Protein AF-A0AAV4T5J1-F1 (afdb_monomer_lite)

InterPro domains:
  IPR001660 Sterile alpha motif domain [PF07647] (66-126)
  IPR001660 Sterile alpha motif domain [PS50105] (65-129)
  IPR001660 Sterile alpha motif domain [SM00454] (62-129)
  IPR013761 Sterile alpha motif/pointed domain superfamily [G3DSA:1.10.150.50] (63-128)
  IPR013761 Sterile alpha motif/pointed domain superfamily [SSF47769] (62-131)
  IPR051725 SAM and SH3 domain-containing protein [PTHR12301] (4-125)
  IPR058666 SASH1/NUB1, homeodomain-like domain [PF26285] (4-50)

pLDDT: mean 89.5, std 13.69, range [30.83, 98.0]

Secondary structure (DSSP, 8-state):
--TTS------HHHHHHHHHHHT--HHHHHHHHHHHHHHHHHTTT------TTHHHHTTS-------S-HHHHHHHTT-GGGHHHHHHTT--SHHHHTT--HHHHHHTT---HHHHHHHHHHHHHHHHHHHHHHT--

Organism: NCBI:txid1538125

Radius of gyration: 16.54 Å; chains: 1; bounding box: 42×30×43 Å

Sequence (137 aa):
MNLKTGFCGIPPALVQRYADELQQDIFDVAEAMDRERIRALQRRGRQAVPNDFLADSCCEPVVEANYSSLSDWLISLGLPIYEKMFHRNGCTELYHIAGLKDKDLIHYGIENAKHIRLLTTAIEALHIHIEHCQYIA

Structure (mmCIF, N/CA/C/O backbone):
data_AF-A0AAV4T5J1-F1
#
_entry.id   AF-A0AAV4T5J1-F1
#
loop_
_atom_site.group_PDB
_atom_site.id
_atom_site.type_symbol
_atom_site.label_atom_id
_atom_site.label_alt_id
_atom_site.label_comp_id
_atom_site.label_asym_id
_atom_site.label_entity_id
_atom_site.label_seq_id
_atom_site.pdbx_PDB_ins_code
_atom_site.Cartn_x
_atom_site.Cartn_y
_atom_site.Cartn_z
_atom_site.occupancy
_atom_site.B_iso_or_equiv
_atom_site.auth_seq_id
_atom_site.auth_comp_id
_atom_site.auth_asym_id
_atom_site.auth_atom_id
_atom_site.pdbx_PDB_model_num
ATOM 1 N N . MET A 1 1 ? 12.432 14.780 12.142 1.00 37.41 1 MET A N 1
ATOM 2 C CA . MET A 1 1 ? 11.999 13.426 12.557 1.00 37.41 1 MET A CA 1
ATOM 3 C C . MET A 1 1 ? 12.554 13.127 13.946 1.00 37.41 1 MET A C 1
ATOM 5 O O . MET A 1 1 ? 13.763 13.017 14.088 1.00 37.41 1 MET A O 1
ATOM 9 N N . ASN A 1 2 ? 11.710 13.073 14.982 1.00 30.83 2 ASN A N 1
ATOM 10 C CA . ASN A 1 2 ? 12.122 12.746 16.353 1.00 30.83 2 ASN A CA 1
ATOM 11 C C . ASN A 1 2 ? 11.409 11.454 16.786 1.00 30.83 2 ASN A C 1
ATOM 13 O O . ASN A 1 2 ? 10.185 11.411 16.841 1.00 30.83 2 ASN A O 1
ATOM 17 N N . LEU A 1 3 ? 12.185 10.404 17.063 1.00 40.75 3 LEU A N 1
ATOM 18 C CA . LEU A 1 3 ? 11.736 9.041 17.388 1.00 40.75 3 LEU A CA 1
ATOM 19 C C . LEU A 1 3 ? 11.145 8.887 18.809 1.00 40.75 3 LEU A C 1
ATOM 21 O O . LEU A 1 3 ? 10.852 7.768 19.229 1.00 40.75 3 LEU A O 1
ATOM 25 N N . LYS A 1 4 ? 10.990 9.979 19.573 1.00 43.00 4 LYS A N 1
ATOM 26 C CA . LYS A 1 4 ? 10.590 9.937 20.993 1.00 43.00 4 LYS A CA 1
ATOM 27 C C . LYS A 1 4 ? 9.105 10.194 21.266 1.00 43.00 4 LYS A C 1
ATOM 29 O O . LYS A 1 4 ? 8.674 10.002 22.397 1.00 43.00 4 LYS A O 1
ATOM 34 N N . THR A 1 5 ? 8.312 10.564 20.266 1.00 48.97 5 THR A N 1
ATOM 35 C CA . THR A 1 5 ? 6.864 10.781 20.412 1.00 48.97 5 THR A CA 1
ATOM 36 C C . THR A 1 5 ? 6.110 9.854 19.464 1.00 48.97 5 THR A C 1
ATOM 38 O O . THR A 1 5 ? 6.460 9.736 18.292 1.00 48.97 5 THR A O 1
ATOM 41 N N . GLY A 1 6 ? 5.108 9.140 19.985 1.00 52.00 6 GLY A N 1
ATOM 42 C CA . GLY A 1 6 ? 4.311 8.132 19.274 1.00 52.00 6 GLY A CA 1
ATOM 43 C C . GLY A 1 6 ? 3.362 8.715 18.224 1.00 52.00 6 GLY A C 1
ATOM 44 O O . GLY A 1 6 ? 2.157 8.469 18.301 1.00 52.00 6 GLY A O 1
ATOM 45 N N . PHE A 1 7 ? 3.906 9.481 17.273 1.00 59.78 7 PHE A N 1
ATOM 46 C CA . PHE A 1 7 ? 3.188 9.999 16.114 1.00 59.78 7 PHE A CA 1
ATOM 47 C C . PHE A 1 7 ? 2.523 8.856 15.342 1.00 59.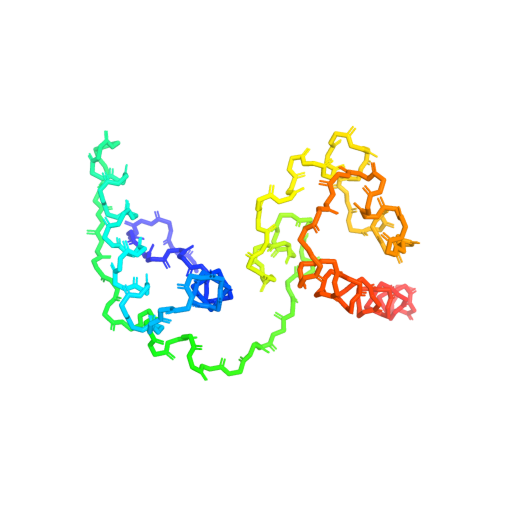78 7 PHE A C 1
ATOM 49 O O . PHE A 1 7 ? 3.040 7.735 15.263 1.00 59.78 7 PHE A O 1
ATOM 56 N N . CYS A 1 8 ? 1.343 9.139 14.800 1.00 66.25 8 CYS A N 1
ATOM 57 C CA . CYS A 1 8 ? 0.625 8.200 13.960 1.00 66.25 8 CYS A CA 1
ATOM 58 C C . CYS A 1 8 ? 1.392 8.011 12.647 1.00 66.25 8 CYS A C 1
ATOM 60 O O . CYS A 1 8 ? 1.572 8.948 11.881 1.00 66.25 8 CYS A O 1
ATOM 62 N N . GLY A 1 9 ? 1.893 6.794 12.432 1.00 80.75 9 GLY A N 1
ATOM 63 C CA . GLY A 1 9 ? 2.600 6.394 11.215 1.00 80.75 9 GLY A 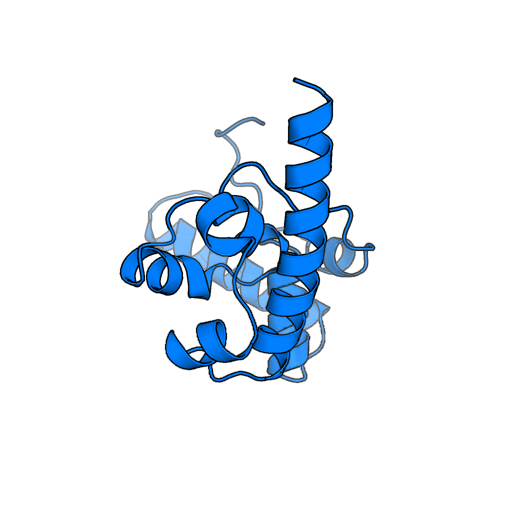CA 1
ATOM 64 C C . GLY A 1 9 ? 1.701 5.662 10.222 1.00 80.75 9 GLY A C 1
ATOM 65 O O . GLY A 1 9 ? 2.196 4.800 9.504 1.00 80.75 9 GLY A O 1
ATOM 66 N N . ILE A 1 10 ? 0.386 5.909 10.249 1.00 91.44 10 ILE A N 1
ATOM 67 C CA . ILE A 1 10 ? -0.546 5.307 9.290 1.00 91.44 10 ILE A CA 1
ATOM 68 C C . ILE A 1 10 ? -0.467 6.116 7.989 1.00 91.44 10 ILE A C 1
ATOM 70 O O . ILE A 1 10 ? -0.742 7.314 8.023 1.00 91.44 10 ILE A O 1
ATOM 74 N N . PRO A 1 11 ? -0.108 5.497 6.852 1.00 91.06 11 PRO A N 1
ATOM 75 C CA . PRO A 1 11 ? -0.079 6.192 5.570 1.00 91.06 11 PRO A CA 1
ATOM 76 C C . PRO A 1 11 ? -1.503 6.542 5.111 1.00 91.06 11 PRO A C 1
ATOM 78 O O . PRO A 1 11 ? -2.347 5.641 5.098 1.00 91.06 11 PRO A O 1
ATOM 81 N N . PRO A 1 12 ? -1.779 7.779 4.658 1.00 92.38 12 PRO A N 1
ATOM 82 C CA . PRO A 1 12 ? -3.094 8.150 4.127 1.00 92.38 12 PRO A CA 1
ATOM 83 C C . PRO A 1 12 ? -3.570 7.245 2.981 1.00 92.38 12 PRO A C 1
ATOM 85 O O . PRO A 1 12 ? -4.710 6.789 2.982 1.00 92.38 12 PRO A O 1
ATOM 88 N N . ALA A 1 13 ? -2.667 6.866 2.069 1.00 93.12 13 ALA A N 1
ATOM 89 C CA . ALA A 1 13 ? -2.971 5.941 0.974 1.00 93.12 13 ALA A CA 1
ATOM 90 C C . ALA A 1 13 ? -3.455 4.562 1.464 1.00 93.12 13 ALA A C 1
ATOM 92 O O . ALA A 1 13 ? -4.270 3.910 0.813 1.00 93.12 13 ALA A O 1
ATOM 93 N N . LEU A 1 14 ? -2.993 4.111 2.638 1.00 94.88 14 LEU A N 1
ATOM 94 C CA . LEU A 1 14 ? -3.457 2.856 3.227 1.00 94.88 14 LEU A CA 1
ATOM 95 C C . LEU A 1 14 ? -4.900 2.977 3.738 1.00 94.88 14 LEU A C 1
ATOM 97 O O . LEU A 1 14 ? -5.672 2.033 3.574 1.00 94.88 14 LEU A O 1
ATOM 101 N N . VAL A 1 15 ? -5.256 4.122 4.328 1.00 95.75 15 VAL A N 1
ATOM 102 C CA . VAL A 1 15 ? -6.625 4.426 4.774 1.00 95.75 15 VAL A CA 1
ATOM 103 C C . VAL A 1 15 ? -7.561 4.515 3.572 1.00 95.75 15 VAL A C 1
ATOM 105 O O . VAL A 1 15 ? -8.566 3.811 3.538 1.00 95.75 15 VAL A O 1
ATOM 108 N N . GLN A 1 16 ? -7.192 5.303 2.557 1.00 94.56 16 GLN A N 1
ATOM 109 C CA . GLN A 1 16 ? -7.950 5.452 1.308 1.00 94.56 16 GLN A CA 1
ATOM 110 C C . GLN A 1 16 ? -8.223 4.095 0.649 1.00 94.56 16 GLN A C 1
ATOM 112 O O . GLN A 1 16 ? -9.351 3.809 0.252 1.00 94.56 16 GLN A O 1
ATOM 117 N N . ARG A 1 17 ? -7.205 3.225 0.584 1.00 95.44 17 ARG A N 1
ATOM 118 C CA . ARG A 1 17 ? -7.347 1.875 0.031 1.00 95.44 17 ARG A CA 1
ATOM 119 C C . ARG A 1 17 ? -8.353 1.038 0.814 1.00 95.44 17 ARG A C 1
ATOM 121 O O . ARG A 1 17 ? -9.223 0.429 0.206 1.00 95.44 17 ARG A O 1
ATOM 128 N N . TYR A 1 18 ? -8.251 0.999 2.144 1.00 96.94 18 TYR A N 1
ATOM 129 C CA . TYR A 1 18 ? -9.206 0.237 2.953 1.00 96.94 18 TYR A CA 1
ATOM 130 C C . TYR A 1 18 ? -10.625 0.811 2.876 1.00 96.94 18 TYR A C 1
ATOM 132 O O . TYR A 1 18 ? -11.569 0.029 2.834 1.00 96.94 18 TYR A O 1
ATOM 140 N N . ALA A 1 19 ? -10.790 2.133 2.804 1.00 96.88 19 ALA A N 1
ATOM 141 C CA . ALA A 1 19 ? -12.093 2.766 2.598 1.00 96.88 19 ALA A CA 1
ATOM 142 C C . ALA A 1 19 ? -12.727 2.343 1.263 1.00 96.88 19 ALA A C 1
ATOM 144 O O . ALA A 1 19 ? -13.878 1.901 1.243 1.00 96.88 19 ALA A O 1
ATOM 145 N N . ASP A 1 20 ? -11.958 2.368 0.168 1.00 95.00 20 ASP A N 1
ATOM 146 C CA . ASP A 1 20 ? -12.419 1.897 -1.143 1.00 95.00 20 ASP A CA 1
ATOM 147 C C . ASP A 1 20 ? -12.707 0.385 -1.160 1.00 95.00 20 ASP A C 1
ATOM 149 O O . ASP A 1 20 ? -13.733 -0.046 -1.681 1.00 95.00 20 ASP A O 1
ATOM 153 N N . GLU A 1 21 ? -11.850 -0.456 -0.584 1.00 95.69 21 GLU A N 1
ATOM 154 C CA . GLU A 1 21 ? -12.068 -1.910 -0.586 1.00 95.69 21 GLU A CA 1
ATOM 155 C C . GLU A 1 21 ? -13.255 -2.342 0.278 1.00 95.69 21 GLU A C 1
ATOM 157 O O . GLU A 1 21 ? -14.012 -3.229 -0.116 1.00 95.69 21 GLU A O 1
ATOM 162 N N . LEU A 1 22 ? -13.417 -1.724 1.449 1.00 96.81 22 LEU A N 1
ATOM 163 C CA . LEU A 1 22 ? -14.488 -2.048 2.392 1.00 96.81 22 LEU A CA 1
ATOM 164 C C . LEU A 1 22 ? -15.801 -1.331 2.062 1.00 96.81 22 LEU A C 1
ATOM 166 O O . LEU A 1 22 ? -16.821 -1.655 2.669 1.00 96.81 22 LEU A O 1
ATOM 170 N N . GLN A 1 23 ? -15.786 -0.381 1.119 1.00 97.00 23 GLN A N 1
ATOM 171 C CA . GLN A 1 23 ? -16.926 0.488 0.811 1.00 97.00 23 GLN A CA 1
ATOM 172 C C . GLN A 1 23 ? -17.447 1.168 2.089 1.00 97.00 23 GLN A C 1
ATOM 174 O O . GLN A 1 23 ? -18.630 1.095 2.424 1.00 97.00 23 GLN A O 1
ATOM 179 N N . GLN A 1 24 ? -16.525 1.758 2.850 1.00 98.00 24 GLN A N 1
ATOM 180 C CA . GLN A 1 24 ? -16.792 2.458 4.107 1.00 98.00 24 GLN A CA 1
ATOM 181 C C . GLN A 1 24 ? -16.343 3.914 4.000 1.00 98.00 24 GLN A C 1
ATOM 183 O O . GLN A 1 24 ? -15.510 4.253 3.157 1.00 98.00 24 GLN A O 1
ATOM 188 N N . ASP A 1 25 ? -16.887 4.766 4.866 1.00 97.00 25 ASP A N 1
ATOM 189 C CA . ASP A 1 25 ? -16.476 6.161 4.935 1.00 97.00 25 ASP A CA 1
ATOM 190 C C . ASP A 1 25 ? -15.004 6.293 5.369 1.00 97.00 25 ASP A C 1
ATOM 192 O O . ASP A 1 25 ? -14.491 5.521 6.186 1.00 97.00 25 ASP A O 1
ATOM 196 N N . ILE A 1 26 ? -14.306 7.273 4.794 1.00 96.00 26 ILE A N 1
ATOM 197 C CA . ILE A 1 26 ? -12.874 7.465 5.025 1.00 96.00 26 ILE A CA 1
ATOM 198 C C . ILE A 1 26 ? -12.565 7.867 6.473 1.00 96.00 26 ILE A C 1
ATOM 200 O O . ILE A 1 26 ? -11.537 7.444 7.007 1.00 96.00 26 ILE A O 1
ATOM 204 N N . PHE A 1 27 ? -13.454 8.625 7.125 1.00 96.06 27 PHE A N 1
ATOM 205 C CA . PHE A 1 27 ? -13.304 9.033 8.520 1.00 96.06 27 PHE A CA 1
ATOM 206 C C . PHE A 1 27 ? -13.465 7.828 9.447 1.00 96.06 27 PHE A C 1
ATOM 208 O O . PHE A 1 27 ? -12.626 7.623 10.327 1.00 96.06 27 PHE A O 1
ATOM 215 N N . ASP A 1 28 ? -14.462 6.978 9.189 1.00 96.94 28 ASP A N 1
ATOM 216 C CA . ASP A 1 28 ? -14.694 5.754 9.965 1.00 96.94 28 ASP A CA 1
ATOM 217 C C . ASP A 1 28 ? -13.499 4.790 9.870 1.00 96.94 28 ASP A C 1
ATOM 219 O O . ASP A 1 28 ? -13.047 4.223 10.874 1.00 96.94 28 ASP A O 1
ATOM 223 N N . VAL A 1 29 ? -12.939 4.620 8.667 1.00 97.75 29 VAL A N 1
ATOM 224 C CA . VAL A 1 29 ? -11.754 3.773 8.458 1.00 97.75 29 VAL A CA 1
ATOM 225 C C . VAL A 1 29 ? -10.513 4.382 9.107 1.00 97.75 29 VAL A C 1
ATOM 227 O O . VAL A 1 29 ? -9.760 3.650 9.758 1.00 97.75 29 VAL A O 1
ATOM 230 N N . ALA A 1 30 ? -10.301 5.696 8.992 1.00 96.12 30 ALA A N 1
ATOM 231 C CA . ALA A 1 30 ? -9.193 6.390 9.647 1.00 96.12 30 ALA A CA 1
ATOM 232 C C . ALA A 1 30 ? -9.240 6.200 11.172 1.00 96.12 30 ALA A C 1
ATOM 234 O O . ALA A 1 30 ? -8.247 5.780 11.776 1.00 96.12 30 ALA A O 1
ATOM 235 N N . GLU A 1 31 ? -10.404 6.431 11.787 1.00 95.44 31 GLU A N 1
ATOM 236 C CA . GLU A 1 31 ? -10.608 6.260 13.227 1.00 95.44 31 GLU A CA 1
ATOM 237 C C . GLU A 1 31 ? -10.366 4.803 13.652 1.00 95.44 31 GLU A C 1
ATOM 239 O O . GLU A 1 31 ? -9.666 4.524 14.634 1.00 95.44 31 GLU A O 1
ATOM 244 N N . ALA A 1 32 ? -10.898 3.845 12.887 1.00 96.69 32 ALA A N 1
ATOM 245 C CA . ALA A 1 32 ? -10.720 2.427 13.167 1.00 96.69 32 ALA A CA 1
ATOM 246 C C . ALA A 1 32 ? -9.253 1.991 13.091 1.00 96.69 32 ALA A C 1
ATOM 248 O O . ALA A 1 32 ? -8.771 1.278 13.979 1.00 96.69 32 ALA A O 1
ATOM 249 N N . MET A 1 33 ? -8.525 2.439 12.070 1.00 96.06 33 MET A N 1
ATOM 250 C CA . MET A 1 33 ? -7.107 2.131 11.916 1.00 96.06 33 MET A CA 1
ATOM 251 C C . MET A 1 33 ? -6.255 2.770 13.018 1.00 96.06 33 MET A C 1
ATOM 253 O O . MET A 1 33 ? -5.361 2.104 13.553 1.00 96.06 33 MET A O 1
ATOM 257 N N . ASP A 1 34 ? -6.533 4.019 13.405 1.00 95.38 34 ASP A N 1
ATOM 258 C CA . ASP A 1 34 ? -5.796 4.684 14.484 1.00 95.38 34 ASP A CA 1
ATOM 259 C C . ASP A 1 34 ? -6.024 3.996 15.835 1.00 95.38 34 ASP A C 1
ATOM 261 O O . ASP A 1 34 ? -5.078 3.736 16.588 1.00 95.38 34 ASP A O 1
ATOM 265 N N . ARG A 1 35 ? -7.265 3.575 16.095 1.00 94.81 35 ARG A N 1
ATOM 266 C CA . ARG A 1 35 ? -7.622 2.778 17.271 1.00 94.81 35 ARG A CA 1
ATOM 267 C C . ARG A 1 35 ? -6.878 1.442 17.315 1.00 94.81 35 ARG A C 1
ATOM 269 O O . ARG A 1 35 ? -6.353 1.074 18.370 1.00 94.81 35 ARG A O 1
ATOM 276 N N . GLU A 1 36 ? -6.775 0.727 16.196 1.00 95.19 36 GLU A N 1
ATOM 277 C CA . GLU A 1 36 ? -6.001 -0.522 16.130 1.00 95.19 36 GLU A CA 1
ATOM 278 C C . GLU A 1 36 ? -4.494 -0.295 16.319 1.00 95.19 36 GLU A C 1
ATOM 280 O O . GLU A 1 36 ? -3.837 -1.055 17.042 1.00 95.19 36 GLU A O 1
ATOM 285 N N . ARG A 1 37 ? -3.940 0.791 15.766 1.00 93.75 37 ARG A N 1
ATOM 286 C CA . ARG A 1 37 ? -2.546 1.198 16.010 1.00 93.75 37 ARG A CA 1
ATOM 287 C C . ARG A 1 37 ? -2.290 1.444 17.497 1.00 93.75 37 ARG A C 1
ATOM 289 O O . ARG A 1 37 ? -1.310 0.922 18.036 1.00 93.75 37 ARG A O 1
ATOM 296 N N . ILE A 1 38 ? -3.158 2.202 18.169 1.00 92.94 38 ILE A N 1
ATOM 297 C CA . ILE A 1 38 ? -3.053 2.483 19.610 1.00 92.94 38 ILE A CA 1
ATOM 298 C C . ILE A 1 38 ? -3.092 1.179 20.410 1.00 92.94 38 ILE A C 1
ATOM 300 O O . ILE A 1 38 ? -2.194 0.931 21.218 1.00 92.94 38 ILE A O 1
ATOM 304 N N . ARG A 1 39 ? -4.067 0.302 20.138 1.00 94.06 39 ARG A N 1
ATOM 305 C CA . ARG A 1 39 ? -4.183 -1.016 20.790 1.00 94.06 39 ARG A CA 1
ATOM 306 C C . ARG A 1 39 ? -2.928 -1.866 20.587 1.00 94.06 39 ARG A C 1
ATOM 308 O O . ARG A 1 39 ? -2.458 -2.524 21.516 1.00 94.06 39 ARG A O 1
ATOM 315 N N . ALA A 1 40 ? -2.359 -1.876 19.382 1.00 92.38 40 ALA A N 1
ATOM 316 C CA . ALA A 1 40 ? -1.130 -2.609 19.084 1.00 92.38 40 ALA A CA 1
ATOM 317 C C . ALA A 1 40 ? 0.094 -2.049 19.833 1.00 92.38 40 ALA A C 1
ATOM 319 O O . ALA A 1 40 ? 0.924 -2.829 20.305 1.00 92.38 40 ALA A O 1
ATOM 320 N N . LEU A 1 41 ? 0.202 -0.724 19.973 1.00 91.31 41 LEU A N 1
ATOM 321 C CA . LEU A 1 41 ? 1.274 -0.067 20.729 1.00 91.31 41 LEU A CA 1
ATOM 322 C C . LEU A 1 41 ? 1.152 -0.329 22.235 1.00 91.31 41 LEU A C 1
ATOM 324 O O . LEU A 1 41 ? 2.134 -0.733 22.860 1.00 91.31 41 LEU A O 1
ATOM 328 N N . GLN A 1 42 ? -0.053 -0.198 22.791 1.00 91.75 42 GLN A N 1
ATOM 329 C CA . GLN A 1 42 ? -0.334 -0.468 24.203 1.00 91.75 42 GLN A CA 1
ATOM 330 C C . GLN A 1 42 ? -0.006 -1.916 24.584 1.00 91.75 42 GLN A C 1
ATOM 332 O O . GLN A 1 42 ? 0.657 -2.146 25.594 1.00 91.75 42 GLN A O 1
ATOM 337 N N . ARG A 1 43 ? -0.360 -2.895 23.734 1.00 94.00 43 ARG A N 1
ATOM 338 C CA . ARG A 1 43 ? 0.017 -4.312 23.928 1.00 94.00 43 ARG A CA 1
ATOM 339 C C . ARG A 1 43 ? 1.532 -4.545 23.992 1.00 94.00 43 ARG A C 1
ATOM 341 O O . ARG A 1 43 ? 1.963 -5.549 24.544 1.00 94.00 43 ARG A O 1
ATOM 348 N N . ARG A 1 44 ? 2.338 -3.635 23.439 1.00 92.56 44 ARG A N 1
ATOM 349 C CA . ARG A 1 44 ? 3.812 -3.670 23.474 1.00 92.56 44 ARG A CA 1
ATOM 350 C C . ARG A 1 44 ? 4.404 -2.769 24.567 1.00 92.56 44 ARG A C 1
ATOM 352 O O . ARG A 1 44 ? 5.605 -2.524 24.549 1.00 92.56 44 ARG A O 1
ATOM 359 N N . GLY A 1 45 ? 3.580 -2.228 25.469 1.00 91.38 45 GLY A N 1
ATOM 360 C CA . GLY A 1 45 ? 4.015 -1.300 26.520 1.00 91.38 45 GLY A CA 1
ATOM 361 C C . GLY A 1 45 ? 4.462 0.069 25.998 1.00 91.38 45 GLY A C 1
ATOM 362 O O . GLY A 1 45 ? 5.201 0.775 26.680 1.00 91.38 45 GLY A O 1
ATOM 363 N N . ARG A 1 46 ? 4.059 0.450 24.778 1.00 89.62 46 ARG A N 1
ATOM 364 C CA . ARG A 1 46 ? 4.416 1.736 24.164 1.00 89.62 46 ARG A CA 1
ATOM 365 C C . ARG A 1 46 ? 3.278 2.737 24.320 1.00 89.62 46 ARG A C 1
ATOM 367 O O . ARG A 1 46 ? 2.114 2.398 24.122 1.00 89.62 46 ARG A O 1
ATOM 374 N N . GLN A 1 47 ? 3.631 3.986 24.610 1.00 87.19 47 GLN A N 1
ATOM 375 C CA . GLN A 1 47 ? 2.684 5.096 24.553 1.00 87.19 47 GLN A CA 1
ATOM 376 C C . GLN A 1 47 ? 2.266 5.371 23.102 1.00 87.19 47 GLN A C 1
ATOM 378 O O . GLN A 1 47 ? 3.071 5.255 22.174 1.00 87.19 47 GLN A O 1
ATOM 383 N N . ALA A 1 48 ? 1.005 5.751 22.922 1.00 87.00 48 ALA A N 1
ATOM 384 C CA . ALA A 1 48 ? 0.430 6.147 21.647 1.00 87.00 48 ALA A CA 1
ATOM 385 C C . ALA A 1 48 ? -0.438 7.387 21.866 1.00 87.00 48 ALA A C 1
ATOM 387 O O . ALA A 1 48 ? -1.165 7.453 22.856 1.00 87.00 48 ALA A O 1
ATOM 388 N N . VAL A 1 49 ? -0.350 8.348 20.952 1.00 87.81 49 VAL A N 1
ATOM 389 C CA . VAL A 1 49 ? -1.196 9.547 20.944 1.00 87.81 49 VAL A CA 1
ATOM 390 C C . VAL A 1 49 ? -2.206 9.384 19.808 1.00 87.81 49 VAL A C 1
ATOM 392 O O . VAL A 1 49 ? -1.751 9.056 18.707 1.00 87.81 49 VAL A O 1
ATOM 395 N N . PRO A 1 50 ? -3.523 9.533 20.047 1.00 88.81 50 PRO A N 1
ATOM 396 C CA . PRO A 1 50 ? -4.520 9.585 18.980 1.00 88.81 50 PRO A CA 1
ATOM 397 C C . PRO A 1 50 ? -4.172 10.624 17.918 1.00 88.81 50 PRO A C 1
ATOM 399 O O . PRO A 1 50 ? -3.556 11.644 18.230 1.00 88.81 50 PRO A O 1
ATOM 402 N N . ASN A 1 51 ? -4.513 10.341 16.664 1.00 88.31 51 ASN A N 1
ATOM 403 C CA . ASN A 1 51 ? -4.330 11.288 15.571 1.00 88.31 51 ASN A CA 1
ATOM 404 C C . ASN A 1 51 ? -5.671 11.781 15.042 1.00 88.31 51 ASN A C 1
ATOM 406 O O . ASN A 1 51 ? -6.234 11.197 14.116 1.00 88.31 51 ASN A O 1
ATOM 410 N N . ASP A 1 52 ? -6.114 12.903 15.599 1.00 85.94 52 ASP A N 1
ATOM 411 C CA . ASP A 1 52 ? -7.379 13.544 15.244 1.00 85.94 52 ASP A CA 1
ATOM 412 C C . ASP A 1 52 ? -7.389 14.095 13.804 1.00 85.94 52 ASP A C 1
ATOM 414 O O . ASP A 1 52 ? -8.455 14.329 13.251 1.00 85.94 52 ASP A O 1
ATOM 418 N N . PHE A 1 53 ? -6.218 14.239 13.166 1.00 89.25 53 PHE A N 1
ATOM 419 C CA . PHE A 1 53 ? -6.063 14.777 11.805 1.00 89.25 53 PHE A CA 1
ATOM 420 C C . PHE A 1 53 ? -5.788 13.698 10.747 1.00 89.25 53 PHE A C 1
ATOM 422 O O . PHE A 1 53 ? -5.451 14.013 9.600 1.00 89.25 53 PHE A O 1
ATOM 429 N N . LEU A 1 54 ? -5.862 12.409 11.111 1.00 90.00 54 LEU A N 1
ATOM 430 C CA . LEU A 1 54 ? -5.578 11.328 10.163 1.00 90.00 54 LEU A CA 1
ATOM 431 C C . LEU A 1 54 ? -6.564 11.348 8.992 1.00 90.00 54 LEU A C 1
ATOM 433 O O . LEU A 1 54 ? -6.136 11.228 7.849 1.00 90.00 54 LEU A O 1
ATOM 437 N N . ALA A 1 55 ? -7.856 11.514 9.278 1.00 90.56 55 ALA A N 1
ATOM 438 C CA . ALA A 1 55 ? -8.895 11.541 8.255 1.00 90.56 55 ALA A CA 1
ATOM 439 C C . ALA A 1 55 ? -8.710 12.723 7.291 1.00 90.56 55 ALA A C 1
ATOM 441 O O . ALA A 1 55 ? -8.714 12.520 6.080 1.00 90.56 55 ALA A O 1
ATOM 442 N N . ASP A 1 56 ? -8.430 13.920 7.817 1.00 90.50 56 ASP A N 1
ATOM 443 C CA . ASP A 1 56 ? -8.176 15.116 7.003 1.00 90.50 56 ASP A CA 1
ATOM 444 C C . ASP A 1 56 ? -6.990 14.909 6.053 1.00 90.50 56 ASP A C 1
ATOM 446 O O . ASP A 1 56 ? -7.068 15.208 4.863 1.00 90.50 56 ASP A O 1
ATOM 450 N N . SER A 1 57 ? -5.919 14.286 6.554 1.00 88.25 57 SER A N 1
ATOM 451 C CA . SER A 1 57 ? -4.727 13.963 5.757 1.00 88.25 57 SER A CA 1
ATOM 452 C C . SER A 1 57 ? -5.017 12.994 4.602 1.00 88.25 57 SER A C 1
ATOM 454 O O . SER A 1 57 ? -4.214 12.884 3.679 1.00 88.25 57 SER A O 1
ATOM 456 N N . CYS A 1 58 ? -6.136 12.266 4.648 1.00 88.69 58 CYS A N 1
ATOM 457 C CA . CYS A 1 58 ? -6.564 11.361 3.584 1.00 88.69 58 CYS A CA 1
ATOM 458 C C . CYS A 1 58 ? -7.362 12.062 2.480 1.00 88.69 58 CYS A C 1
ATOM 460 O O . CYS A 1 58 ? -7.605 11.451 1.442 1.00 88.69 58 CYS A O 1
ATOM 462 N N . CYS A 1 59 ? -7.768 13.313 2.677 1.00 85.62 59 CYS A N 1
ATOM 463 C CA . CYS A 1 59 ? -8.434 14.115 1.652 1.00 85.62 59 CYS A CA 1
ATOM 464 C C . CYS A 1 59 ? -7.436 14.917 0.805 1.00 85.62 59 CYS A C 1
ATOM 466 O O . CYS A 1 59 ? -7.795 15.422 -0.258 1.00 85.62 59 CYS A O 1
ATOM 468 N N . GLU A 1 60 ? -6.187 15.018 1.261 1.00 80.69 60 GLU A N 1
ATOM 469 C CA . GLU A 1 60 ? -5.124 15.699 0.535 1.00 80.69 60 GLU A CA 1
ATOM 470 C C . GLU A 1 60 ? -4.722 14.920 -0.732 1.00 80.69 60 GLU A C 1
ATOM 472 O O . GLU A 1 60 ? -4.697 13.680 -0.726 1.00 80.69 60 GLU A O 1
ATOM 477 N N . PRO A 1 61 ? -4.373 15.615 -1.831 1.00 70.62 61 PRO A N 1
ATOM 478 C CA . PRO A 1 61 ? -3.811 14.973 -3.011 1.00 70.62 61 PRO A CA 1
ATOM 479 C C . PRO A 1 61 ? -2.558 14.175 -2.639 1.00 70.62 61 PRO A C 1
ATOM 481 O O . PRO A 1 61 ? -1.727 14.640 -1.860 1.00 70.62 61 PRO A O 1
ATOM 484 N N . VAL A 1 62 ? -2.389 12.981 -3.215 1.00 66.75 62 VAL A N 1
ATOM 485 C CA . VAL A 1 62 ? -1.181 12.172 -2.996 1.00 66.75 62 VAL A CA 1
ATOM 486 C C . VAL A 1 62 ? 0.032 12.956 -3.505 1.00 66.75 62 VAL A C 1
ATOM 488 O O . VAL A 1 62 ? 0.149 13.209 -4.701 1.00 66.75 62 VAL A O 1
ATOM 491 N N . VAL A 1 63 ? 0.895 13.371 -2.573 1.00 64.25 63 VAL A N 1
ATOM 492 C CA . VAL A 1 63 ? 1.887 14.433 -2.809 1.00 64.25 63 VAL A CA 1
ATOM 493 C C . VAL A 1 63 ? 3.056 13.984 -3.684 1.00 64.25 63 VAL A C 1
ATOM 495 O O . VAL A 1 63 ? 3.578 14.812 -4.407 1.00 64.25 63 VAL A O 1
ATOM 498 N N . GLU A 1 64 ? 3.447 12.711 -3.659 1.00 81.62 64 GLU A N 1
ATOM 499 C CA . GLU A 1 64 ? 4.391 12.058 -4.584 1.00 81.62 64 GLU A CA 1
ATOM 500 C C . GLU A 1 64 ? 4.682 10.648 -4.039 1.00 81.62 64 GLU A C 1
ATOM 502 O O . GLU A 1 64 ? 4.556 10.399 -2.836 1.00 81.62 64 GLU A O 1
ATOM 507 N N . ALA A 1 65 ? 5.066 9.704 -4.902 1.00 90.31 65 ALA A N 1
ATOM 508 C CA . ALA A 1 65 ? 5.529 8.394 -4.442 1.00 90.31 65 ALA A CA 1
ATOM 509 C C . ALA A 1 65 ? 6.914 8.512 -3.782 1.00 90.31 65 ALA A C 1
ATOM 511 O O . ALA A 1 65 ? 7.758 9.296 -4.214 1.00 90.31 65 ALA A O 1
ATOM 512 N N . ASN A 1 66 ? 7.173 7.710 -2.747 1.00 93.12 66 ASN A N 1
ATOM 513 C CA . ASN A 1 66 ? 8.464 7.718 -2.058 1.00 93.12 66 ASN A CA 1
ATOM 514 C C . ASN A 1 66 ? 9.411 6.673 -2.663 1.00 93.12 66 ASN A C 1
ATOM 5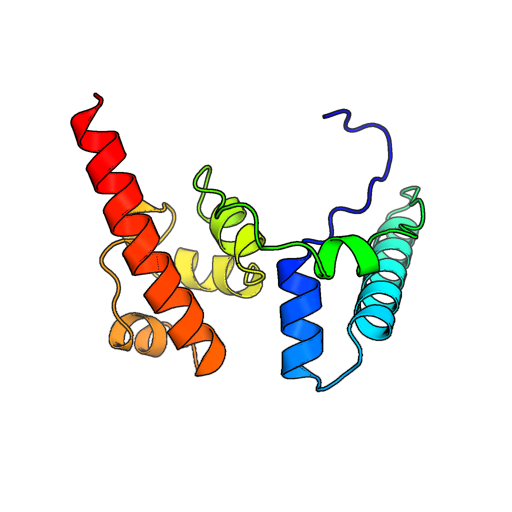16 O O . ASN A 1 66 ? 9.268 5.483 -2.409 1.00 93.12 66 ASN A O 1
ATOM 520 N N . TYR A 1 67 ? 10.409 7.120 -3.422 1.00 94.62 67 TYR A N 1
ATOM 521 C CA . TYR A 1 67 ? 11.362 6.249 -4.120 1.00 94.62 67 TYR A CA 1
ATOM 522 C C . TYR A 1 67 ? 12.624 5.892 -3.306 1.00 94.62 67 TYR A C 1
ATOM 524 O O . TYR A 1 67 ? 13.620 5.456 -3.875 1.00 94.62 67 TYR A O 1
ATOM 532 N N . SER A 1 68 ? 12.616 6.067 -1.978 1.00 94.06 68 SER A N 1
ATOM 533 C CA . SER A 1 68 ? 13.800 5.816 -1.131 1.00 94.06 68 SER A CA 1
ATOM 534 C C . SER A 1 68 ? 14.155 4.330 -0.999 1.00 94.06 68 SER A C 1
ATOM 536 O O . SER A 1 68 ? 15.326 3.972 -0.896 1.00 94.06 68 SER A O 1
ATOM 538 N N . SER A 1 69 ? 13.147 3.457 -0.976 1.00 96.00 69 SER A N 1
ATOM 539 C CA . SER A 1 69 ? 13.299 2.004 -0.889 1.00 96.00 69 SER A CA 1
ATOM 540 C C . SER A 1 69 ? 12.049 1.307 -1.428 1.00 96.00 69 SER A C 1
ATOM 542 O O . SER A 1 69 ? 11.003 1.937 -1.598 1.00 96.00 69 SER A O 1
ATOM 544 N N . LEU A 1 70 ? 12.121 -0.010 -1.652 1.00 96.50 70 LEU A N 1
ATOM 545 C CA . LEU A 1 70 ? 10.940 -0.813 -1.990 1.00 96.50 70 LEU A CA 1
ATOM 546 C C . LEU A 1 70 ? 9.831 -0.678 -0.931 1.00 96.50 70 LEU A C 1
ATOM 548 O O . LEU A 1 70 ? 8.657 -0.523 -1.268 1.00 96.50 70 LEU A O 1
ATOM 552 N N . SER A 1 71 ? 10.210 -0.724 0.347 1.00 96.56 71 SER A N 1
ATOM 553 C CA . SER A 1 71 ? 9.271 -0.615 1.465 1.00 96.56 71 SER A CA 1
ATOM 554 C C . SER A 1 71 ? 8.568 0.741 1.455 1.00 96.56 71 SER A C 1
ATOM 556 O O . SER A 1 71 ? 7.339 0.806 1.454 1.00 96.56 71 SER A O 1
ATOM 558 N N . ASP A 1 72 ? 9.344 1.823 1.354 1.00 95.56 72 ASP A N 1
ATOM 559 C CA . ASP A 1 72 ? 8.822 3.190 1.349 1.00 95.56 72 ASP A CA 1
ATOM 560 C C . ASP A 1 72 ? 7.902 3.450 0.153 1.00 95.56 72 ASP A C 1
ATOM 562 O O . ASP A 1 72 ? 6.843 4.066 0.304 1.00 95.56 72 ASP A O 1
ATOM 566 N N . TRP A 1 73 ? 8.261 2.921 -1.019 1.00 96.50 73 TRP A N 1
ATOM 567 C CA . TRP A 1 73 ? 7.452 3.041 -2.225 1.00 96.50 73 TRP A CA 1
ATOM 568 C C . TRP A 1 73 ? 6.103 2.343 -2.056 1.00 96.50 73 TRP A C 1
ATOM 570 O O . TRP A 1 73 ? 5.059 2.975 -2.218 1.00 96.50 73 TRP A O 1
ATOM 580 N N . LEU A 1 74 ? 6.089 1.085 -1.606 1.00 97.12 74 LEU A N 1
ATOM 581 C CA . LEU A 1 74 ? 4.845 0.351 -1.351 1.00 97.12 74 LEU A CA 1
ATOM 582 C C . LEU A 1 74 ? 3.988 0.998 -0.258 1.00 97.12 74 LEU A C 1
ATOM 584 O O . LEU A 1 74 ? 2.763 1.032 -0.380 1.00 97.12 74 LEU A O 1
ATOM 588 N N . ILE A 1 75 ? 4.612 1.529 0.795 1.00 94.94 75 ILE A N 1
ATOM 589 C CA . ILE A 1 75 ? 3.931 2.282 1.854 1.00 94.94 75 ILE A CA 1
ATOM 590 C C . ILE A 1 75 ? 3.255 3.528 1.272 1.00 94.94 75 ILE A C 1
ATOM 592 O O . ILE A 1 75 ? 2.086 3.774 1.581 1.00 94.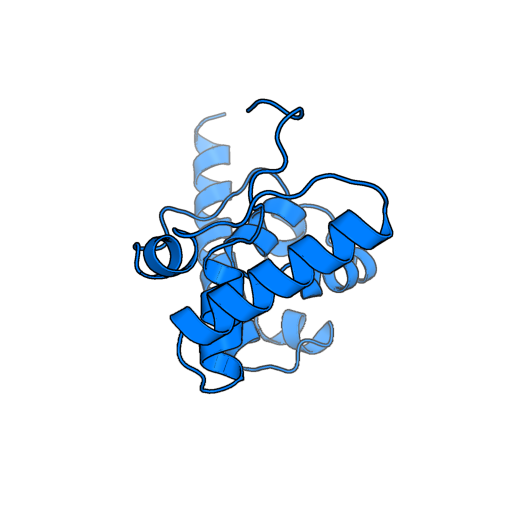94 75 ILE A O 1
ATOM 596 N N . SER A 1 76 ? 3.946 4.274 0.403 1.00 93.88 76 SER A N 1
ATOM 597 C CA . SER A 1 76 ? 3.397 5.478 -0.239 1.00 93.88 76 SER A CA 1
ATOM 598 C C . SER A 1 76 ? 2.200 5.182 -1.149 1.00 93.88 76 SER A C 1
ATOM 600 O O . SER A 1 76 ? 1.293 6.003 -1.249 1.00 93.88 76 SER A O 1
ATOM 602 N N . LEU A 1 77 ? 2.140 3.979 -1.730 1.00 95.06 77 LEU A N 1
ATOM 603 C CA . LEU A 1 77 ? 1.008 3.501 -2.533 1.00 95.06 77 LEU A CA 1
ATOM 604 C C . LEU A 1 77 ? -0.134 2.901 -1.696 1.00 95.06 77 LEU A C 1
ATOM 606 O O . LEU A 1 77 ? -1.140 2.461 -2.248 1.00 95.06 77 LEU A O 1
ATOM 610 N N . GLY A 1 78 ? 0.022 2.797 -0.373 1.00 95.38 78 GLY A N 1
ATOM 611 C CA . GLY A 1 78 ? -0.937 2.094 0.481 1.00 95.38 78 GLY A CA 1
ATOM 612 C C . GLY A 1 78 ? -0.915 0.571 0.310 1.00 95.38 78 GLY A C 1
ATOM 613 O O . GLY A 1 78 ? -1.842 -0.104 0.756 1.00 95.38 78 GLY A O 1
ATOM 614 N N . LEU A 1 79 ? 0.143 0.007 -0.283 1.00 97.06 79 LEU A N 1
ATOM 615 C CA . LEU A 1 79 ? 0.304 -1.418 -0.594 1.00 97.06 79 LEU A CA 1
ATOM 616 C C . LEU A 1 79 ? 1.475 -2.125 0.130 1.00 97.06 79 LEU A C 1
ATOM 618 O O . LEU A 1 79 ? 2.099 -3.018 -0.454 1.00 97.06 79 LEU A O 1
ATOM 622 N N . PRO A 1 80 ? 1.761 -1.847 1.421 1.00 96.25 80 PRO A N 1
ATOM 623 C CA . PRO A 1 80 ? 2.862 -2.509 2.133 1.00 96.25 80 PRO A CA 1
ATOM 624 C C . PRO A 1 80 ? 2.684 -4.034 2.239 1.00 96.25 80 PRO A C 1
ATOM 626 O O . PRO A 1 80 ? 3.644 -4.769 2.452 1.00 96.25 80 PRO A O 1
ATOM 629 N N . ILE A 1 81 ? 1.460 -4.538 2.048 1.00 96.44 81 ILE A N 1
ATOM 630 C CA . ILE A 1 81 ? 1.139 -5.971 2.076 1.00 96.44 81 ILE A CA 1
ATOM 631 C C . ILE A 1 81 ? 1.923 -6.796 1.041 1.00 96.44 81 ILE A C 1
ATOM 633 O O . ILE A 1 81 ? 2.139 -7.989 1.261 1.00 96.44 81 ILE A O 1
ATOM 637 N N . TYR A 1 82 ? 2.381 -6.182 -0.054 1.00 97.94 82 TYR A N 1
ATOM 638 C CA . TYR A 1 82 ? 3.078 -6.885 -1.134 1.00 97.94 82 TYR A CA 1
ATOM 639 C C . TYR A 1 82 ? 4.592 -6.968 -0.963 1.00 97.94 82 TYR A C 1
ATOM 641 O O . TYR A 1 82 ? 5.236 -7.705 -1.706 1.00 97.94 82 TYR A O 1
ATOM 649 N N . GLU A 1 83 ? 5.171 -6.297 0.033 1.00 97.31 83 GLU A N 1
ATOM 650 C CA . GLU A 1 83 ? 6.625 -6.259 0.226 1.00 97.31 83 GLU A CA 1
ATOM 651 C C . GLU A 1 83 ? 7.224 -7.669 0.309 1.00 97.31 83 GLU A C 1
ATOM 653 O O . GLU A 1 83 ? 8.139 -8.015 -0.437 1.00 97.31 83 GLU A O 1
ATOM 658 N N . LYS A 1 84 ? 6.658 -8.530 1.163 1.00 96.88 84 LYS A N 1
ATOM 659 C CA . LYS A 1 84 ? 7.126 -9.916 1.325 1.00 96.88 84 LYS A CA 1
ATOM 660 C C . LYS A 1 84 ? 6.986 -10.742 0.052 1.00 96.88 84 LYS A C 1
ATOM 662 O O . LYS A 1 84 ? 7.794 -11.639 -0.174 1.00 96.88 84 LYS A O 1
ATOM 667 N N . MET A 1 85 ? 5.947 -10.485 -0.737 1.00 96.94 85 MET A N 1
ATOM 668 C CA . MET A 1 85 ? 5.735 -11.174 -2.004 1.00 96.94 85 MET A CA 1
ATOM 669 C C . MET A 1 85 ? 6.837 -10.781 -2.994 1.00 96.94 85 MET A C 1
ATOM 671 O O . MET A 1 85 ? 7.474 -11.671 -3.554 1.00 96.94 85 MET A O 1
ATOM 675 N N . PHE A 1 86 ? 7.132 -9.486 -3.140 1.00 97.81 86 PHE A N 1
ATOM 676 C CA . PHE A 1 86 ? 8.199 -9.024 -4.031 1.00 97.81 86 PHE A CA 1
ATOM 677 C C . PHE A 1 86 ? 9.558 -9.602 -3.624 1.00 97.81 86 PHE A C 1
ATOM 679 O O . PHE A 1 86 ? 10.247 -10.184 -4.459 1.00 97.81 86 PHE A O 1
ATOM 686 N N . HIS A 1 87 ? 9.884 -9.583 -2.328 1.00 97.25 87 HIS A N 1
ATOM 687 C CA . HIS A 1 87 ? 11.122 -10.178 -1.818 1.00 97.25 87 HIS A CA 1
ATOM 688 C C . HIS A 1 87 ? 11.245 -11.675 -2.142 1.00 97.25 87 HIS A C 1
ATOM 690 O O . HIS A 1 87 ? 12.316 -12.140 -2.523 1.00 97.25 87 HIS A O 1
ATOM 696 N N . ARG A 1 88 ? 10.154 -12.445 -2.017 1.00 96.75 88 ARG A N 1
ATOM 697 C CA . ARG A 1 88 ? 10.145 -13.884 -2.343 1.00 96.75 88 ARG A CA 1
ATOM 698 C C . ARG A 1 88 ? 10.378 -14.165 -3.825 1.00 96.75 88 ARG A C 1
ATOM 700 O O . ARG A 1 88 ? 10.892 -15.229 -4.146 1.00 96.75 88 ARG A O 1
ATOM 707 N N . ASN A 1 89 ? 10.032 -13.220 -4.694 1.00 96.44 89 ASN A N 1
ATOM 708 C CA . ASN A 1 89 ? 10.275 -13.290 -6.133 1.00 96.44 89 ASN A CA 1
ATOM 709 C C . ASN A 1 89 ? 11.606 -12.623 -6.542 1.00 96.44 89 ASN A C 1
ATOM 711 O O . ASN A 1 89 ? 11.831 -12.362 -7.718 1.00 96.44 89 ASN 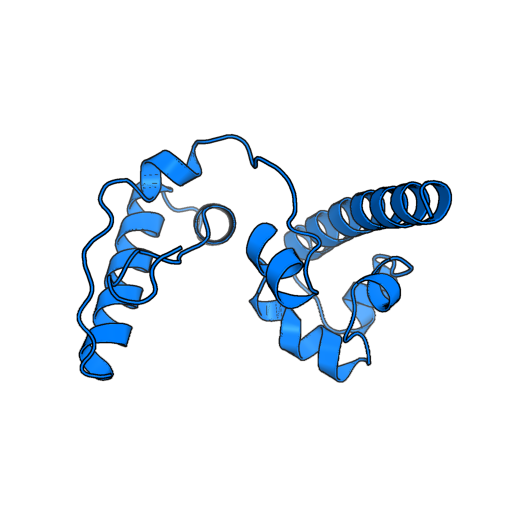A O 1
ATOM 715 N N . GLY A 1 90 ? 12.499 -12.339 -5.584 1.00 95.81 90 GLY A N 1
ATOM 716 C CA . GLY A 1 90 ? 13.817 -11.748 -5.846 1.00 95.81 90 GLY A CA 1
ATOM 717 C C . GLY A 1 90 ? 13.808 -10.234 -6.084 1.00 95.81 90 GLY A C 1
ATOM 718 O O . GLY A 1 90 ? 14.864 -9.641 -6.285 1.00 95.81 90 GLY A O 1
ATOM 719 N N . CYS A 1 91 ? 12.649 -9.580 -6.014 1.00 96.56 91 CYS A N 1
ATOM 720 C CA . CYS A 1 91 ? 12.529 -8.132 -6.137 1.00 96.56 91 CYS A CA 1
ATOM 721 C C . CYS A 1 91 ? 12.767 -7.471 -4.772 1.00 96.56 91 CYS A C 1
ATOM 723 O O . CYS A 1 91 ? 11.826 -7.257 -4.010 1.00 96.56 91 CYS A O 1
ATOM 725 N N . THR A 1 92 ? 14.025 -7.166 -4.451 1.00 95.69 92 THR A N 1
ATOM 726 C CA . THR A 1 92 ? 14.407 -6.504 -3.184 1.00 95.69 92 THR A CA 1
ATOM 727 C C . THR A 1 92 ? 14.636 -4.997 -3.309 1.00 95.69 92 THR A C 1
ATOM 729 O O . THR A 1 92 ? 14.704 -4.306 -2.304 1.00 95.69 92 THR A O 1
ATOM 732 N N . GLU A 1 93 ? 14.738 -4.482 -4.535 1.00 95.75 93 GLU A N 1
ATOM 733 C CA . GLU A 1 93 ? 15.121 -3.102 -4.848 1.00 95.75 93 GLU A CA 1
ATOM 734 C C . GLU A 1 93 ? 14.197 -2.552 -5.937 1.00 95.75 93 GLU A C 1
ATOM 736 O O . GLU A 1 93 ? 13.651 -3.323 -6.731 1.00 95.75 93 GLU A O 1
ATOM 741 N N . LEU A 1 94 ? 14.044 -1.227 -6.016 1.00 96.12 94 LEU A N 1
ATOM 742 C CA . LEU A 1 94 ? 13.115 -0.592 -6.961 1.00 96.12 94 LEU A CA 1
ATOM 743 C C . LEU A 1 94 ? 13.434 -0.904 -8.431 1.00 96.12 94 LEU A C 1
ATOM 745 O O . LEU A 1 94 ? 12.525 -1.154 -9.221 1.00 96.12 94 LEU A O 1
ATOM 749 N N . TYR A 1 95 ? 14.714 -0.971 -8.803 1.00 94.56 95 TYR A N 1
ATOM 750 C CA . TYR A 1 95 ? 15.103 -1.272 -10.184 1.00 94.56 95 TYR A CA 1
ATOM 751 C C . TYR A 1 95 ? 14.712 -2.692 -10.628 1.00 94.56 95 TYR A C 1
ATOM 753 O O . TYR A 1 95 ? 14.471 -2.906 -11.813 1.00 94.56 95 TYR A O 1
ATOM 761 N N . HIS A 1 96 ? 14.583 -3.653 -9.701 1.00 94.81 96 HIS A N 1
ATOM 762 C CA . HIS A 1 96 ? 14.073 -4.993 -10.018 1.00 94.81 96 HIS A CA 1
ATOM 763 C C . HIS A 1 96 ? 12.599 -4.970 -10.444 1.00 94.81 96 HIS A C 1
ATOM 765 O O . HIS A 1 96 ? 12.136 -5.879 -11.128 1.00 94.81 96 HIS A O 1
ATOM 771 N N . ILE A 1 97 ? 11.855 -3.951 -10.010 1.00 95.44 97 ILE A N 1
ATOM 772 C CA . ILE A 1 97 ? 10.410 -3.825 -10.215 1.00 95.44 97 ILE A CA 1
ATOM 773 C C . ILE A 1 97 ? 10.085 -2.963 -11.434 1.00 95.44 97 ILE A C 1
ATOM 775 O O . ILE A 1 97 ? 9.070 -3.190 -12.086 1.00 95.44 97 ILE A O 1
ATOM 779 N N . ALA A 1 98 ? 10.962 -2.022 -11.787 1.00 94.00 98 ALA A N 1
ATOM 780 C CA . ALA A 1 98 ? 10.761 -1.061 -12.873 1.00 94.00 98 ALA A CA 1
ATOM 781 C C . ALA A 1 98 ? 10.500 -1.689 -14.260 1.00 94.00 98 ALA A C 1
ATOM 783 O O . ALA A 1 98 ? 10.014 -1.010 -15.160 1.00 94.00 98 ALA A O 1
ATOM 784 N N . GLY A 1 99 ? 10.811 -2.976 -14.448 1.00 89.75 99 GLY A N 1
ATOM 785 C CA . GLY A 1 99 ? 10.543 -3.719 -15.683 1.00 89.75 99 GLY A CA 1
ATOM 786 C C . GLY A 1 99 ? 9.283 -4.593 -15.671 1.00 89.75 99 GLY A C 1
ATOM 787 O O . GLY A 1 99 ? 8.950 -5.167 -16.710 1.00 89.75 99 GLY A O 1
ATOM 788 N N . LEU A 1 100 ? 8.598 -4.731 -14.532 1.00 96.00 100 LEU A N 1
ATOM 789 C CA . LEU A 1 100 ? 7.469 -5.653 -14.397 1.00 96.00 100 LEU A CA 1
ATOM 790 C C . LEU A 1 100 ? 6.235 -5.160 -15.161 1.00 96.00 100 LEU A C 1
ATOM 792 O O . LEU A 1 100 ? 5.980 -3.961 -15.282 1.00 96.00 100 LEU A O 1
ATOM 796 N N . LYS A 1 101 ? 5.452 -6.111 -15.668 1.00 95.00 101 LYS A N 1
ATOM 797 C CA . LYS A 1 101 ? 4.160 -5.892 -16.329 1.00 95.00 101 LYS A CA 1
ATOM 798 C C . LYS A 1 101 ? 3.049 -6.609 -15.565 1.00 95.00 101 LYS A C 1
ATOM 800 O O . LYS A 1 101 ? 3.311 -7.463 -14.721 1.00 95.00 101 LYS A O 1
ATOM 805 N N . ASP A 1 102 ? 1.797 -6.330 -15.920 1.00 96.12 102 ASP A N 1
ATOM 806 C CA . ASP A 1 102 ? 0.599 -6.921 -15.299 1.00 96.12 102 ASP A CA 1
ATOM 807 C C . ASP A 1 102 ? 0.686 -8.446 -15.169 1.00 96.12 102 ASP A C 1
ATOM 809 O O . ASP A 1 102 ? 0.362 -9.010 -14.127 1.00 96.12 102 ASP A O 1
ATOM 813 N N . LYS A 1 103 ? 1.179 -9.124 -16.214 1.00 96.75 103 LYS A N 1
ATOM 814 C CA . LYS A 1 103 ? 1.352 -10.584 -16.226 1.00 96.75 103 LYS A CA 1
ATOM 815 C C . LYS A 1 103 ? 2.321 -11.082 -15.148 1.00 96.75 103 LYS A C 1
ATOM 817 O O . LYS A 1 103 ? 2.108 -12.163 -14.611 1.00 96.75 103 LYS A O 1
ATOM 822 N N . ASP A 1 104 ? 3.356 -10.307 -14.833 1.00 97.50 104 ASP A N 1
ATOM 823 C CA . ASP A 1 104 ? 4.367 -10.666 -13.841 1.00 97.50 104 ASP A CA 1
ATOM 824 C C . ASP A 1 104 ? 3.788 -10.473 -12.435 1.00 97.50 104 ASP A C 1
ATOM 826 O O . ASP A 1 104 ? 3.932 -11.342 -11.580 1.00 97.50 104 ASP A O 1
ATOM 830 N N . LEU A 1 105 ? 3.021 -9.395 -12.226 1.00 97.81 105 LEU A N 1
ATOM 831 C CA . LEU A 1 105 ? 2.278 -9.155 -10.983 1.00 97.81 105 LEU A CA 1
ATOM 832 C C . LEU A 1 105 ? 1.276 -10.283 -10.691 1.00 97.81 105 LEU A C 1
ATOM 834 O O . LEU A 1 105 ? 1.213 -10.785 -9.567 1.00 97.81 105 LEU A O 1
ATOM 838 N N . ILE A 1 106 ? 0.534 -10.719 -11.712 1.00 97.25 106 ILE A N 1
ATOM 839 C CA . ILE A 1 106 ? -0.381 -11.863 -11.613 1.00 97.25 106 ILE A CA 1
ATOM 840 C C . ILE A 1 106 ? 0.402 -13.148 -11.322 1.00 97.25 106 ILE A C 1
ATOM 842 O O . ILE A 1 106 ? 0.020 -13.910 -10.436 1.00 97.25 106 ILE A O 1
ATOM 846 N N . HIS A 1 107 ? 1.517 -13.381 -12.023 1.00 96.94 107 HIS A N 1
ATOM 847 C CA . HIS A 1 107 ? 2.366 -14.554 -11.806 1.00 96.94 107 HIS A CA 1
ATOM 848 C C . HIS A 1 107 ? 2.922 -14.618 -10.378 1.00 96.94 107 HIS A C 1
ATOM 850 O O . HIS A 1 107 ? 3.013 -15.699 -9.799 1.00 96.94 107 HIS A O 1
ATOM 856 N N . TYR A 1 108 ? 3.229 -13.467 -9.781 1.00 96.56 108 TYR A N 1
ATOM 857 C CA . TYR A 1 108 ? 3.683 -13.384 -8.398 1.00 96.56 108 TYR A CA 1
ATOM 858 C C . TYR A 1 108 ? 2.565 -13.579 -7.356 1.00 96.56 108 TYR A C 1
ATOM 860 O O . TYR A 1 108 ? 2.845 -13.611 -6.154 1.00 96.56 108 TYR A O 1
ATOM 868 N N . GLY A 1 109 ? 1.312 -13.742 -7.796 1.00 95.44 109 GLY A N 1
ATOM 869 C CA . GLY A 1 109 ? 0.161 -14.040 -6.943 1.00 95.44 109 GLY A CA 1
ATOM 870 C C . GLY A 1 109 ? -0.643 -12.816 -6.508 1.00 95.44 109 GLY A C 1
ATOM 871 O O . GLY A 1 109 ? -1.360 -12.883 -5.510 1.00 95.44 109 GLY A O 1
ATOM 872 N N . ILE A 1 110 ? -0.531 -11.683 -7.211 1.00 97.06 110 ILE A N 1
ATOM 873 C CA . ILE A 1 110 ? -1.432 -10.547 -6.992 1.00 97.06 110 ILE A CA 1
ATOM 874 C C . ILE A 1 110 ? -2.747 -10.809 -7.729 1.00 97.06 110 ILE A C 1
ATOM 876 O O . ILE A 1 110 ? -2.781 -10.832 -8.953 1.00 97.06 110 ILE A O 1
ATOM 880 N N . GLU A 1 111 ? -3.839 -10.965 -6.981 1.00 95.88 111 GLU A N 1
ATOM 881 C CA . GLU A 1 111 ? -5.160 -11.283 -7.550 1.00 95.88 111 GLU A CA 1
ATOM 882 C C . GLU A 1 111 ? -6.091 -10.065 -7.643 1.00 95.88 111 GLU A C 1
ATOM 884 O O . GLU A 1 111 ? -6.968 -9.997 -8.505 1.00 95.88 111 GLU A O 1
ATOM 889 N N . ASN A 1 112 ? -5.918 -9.073 -6.764 1.00 97.06 112 ASN A N 1
ATOM 890 C CA . ASN A 1 112 ? -6.798 -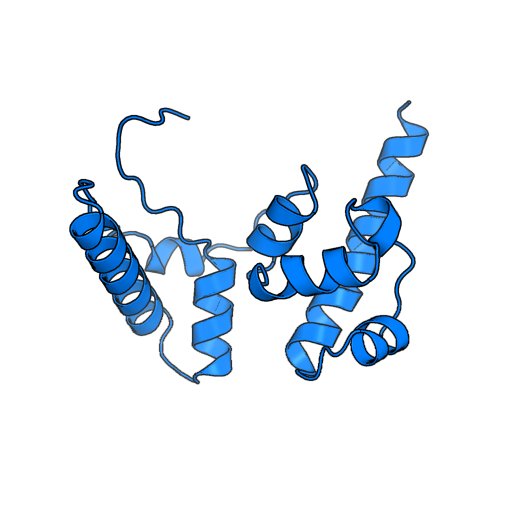7.908 -6.735 1.00 97.06 112 ASN A CA 1
ATOM 891 C C . ASN A 1 112 ? -6.530 -7.004 -7.953 1.00 97.06 112 ASN A C 1
ATOM 893 O O . ASN A 1 112 ? -5.507 -6.323 -8.033 1.00 97.06 112 ASN A O 1
ATOM 897 N N . ALA A 1 113 ? -7.493 -6.944 -8.876 1.00 96.75 113 ALA A N 1
ATOM 898 C CA . ALA A 1 113 ? -7.386 -6.169 -10.110 1.00 96.75 113 ALA A CA 1
ATOM 899 C C . ALA A 1 113 ? -7.200 -4.656 -9.890 1.00 96.75 113 ALA A C 1
ATOM 901 O O . ALA A 1 113 ? -6.533 -4.007 -10.696 1.00 96.75 113 ALA A O 1
ATOM 902 N N . LYS A 1 114 ? -7.756 -4.071 -8.816 1.00 96.25 114 LYS A N 1
ATOM 903 C CA . LYS A 1 114 ? -7.508 -2.658 -8.471 1.00 96.25 114 LYS A CA 1
ATOM 904 C C . LYS A 1 114 ? -6.041 -2.457 -8.084 1.00 96.25 114 LYS A C 1
ATOM 906 O O . LYS A 1 114 ? -5.421 -1.496 -8.531 1.00 96.25 114 LYS A O 1
ATOM 911 N N . HIS A 1 115 ? -5.480 -3.393 -7.317 1.00 97.69 115 HIS A N 1
ATOM 912 C CA . HIS A 1 115 ? -4.073 -3.360 -6.918 1.00 97.69 115 HIS A CA 1
ATOM 913 C C . HIS A 1 115 ? -3.122 -3.555 -8.096 1.00 97.69 115 HIS A C 1
ATOM 915 O O . HIS A 1 115 ? -2.129 -2.839 -8.169 1.00 97.69 115 HIS A O 1
ATOM 921 N N . ILE A 1 116 ? -3.434 -4.468 -9.024 1.00 98.00 116 ILE A N 1
ATOM 922 C CA . ILE A 1 116 ? -2.646 -4.650 -10.254 1.00 98.00 116 ILE A CA 1
ATOM 923 C C . ILE A 1 116 ? -2.587 -3.333 -11.024 1.00 98.00 116 ILE A C 1
ATOM 925 O O . ILE A 1 116 ? -1.497 -2.846 -11.279 1.00 98.00 116 ILE A O 1
ATOM 929 N N . ARG A 1 117 ? -3.737 -2.704 -11.307 1.00 96.75 117 ARG A N 1
ATOM 930 C CA . ARG A 1 117 ? -3.768 -1.428 -12.043 1.00 96.75 117 ARG A CA 1
ATOM 931 C C . ARG A 1 117 ? -2.959 -0.331 -11.352 1.00 96.75 117 ARG A C 1
ATOM 933 O O . ARG A 1 117 ? -2.186 0.349 -12.015 1.00 96.75 117 ARG A O 1
ATOM 940 N N . LEU A 1 118 ? -3.123 -0.176 -10.035 1.00 95.88 118 LEU A N 1
ATOM 941 C CA . LEU A 1 118 ? -2.374 0.819 -9.264 1.00 95.88 118 LEU A CA 1
ATOM 942 C C . LEU A 1 118 ? -0.863 0.568 -9.341 1.00 95.88 118 LEU A C 1
ATOM 944 O O . LEU A 1 118 ? -0.101 1.499 -9.589 1.00 95.88 118 LEU A O 1
ATOM 948 N N . LEU A 1 119 ? -0.435 -0.684 -9.156 1.00 97.44 119 LEU A N 1
ATOM 949 C CA . LEU A 1 119 ? 0.973 -1.061 -9.248 1.00 97.44 119 LEU A CA 1
ATOM 950 C C . LEU A 1 119 ? 1.520 -0.837 -10.652 1.00 97.44 119 LEU A C 1
ATOM 952 O O . LEU A 1 119 ? 2.590 -0.261 -10.770 1.00 97.44 119 LEU A O 1
ATOM 956 N N . THR A 1 120 ? 0.800 -1.222 -11.704 1.00 97.06 120 THR A N 1
ATOM 957 C CA . THR A 1 120 ? 1.230 -1.000 -13.090 1.00 97.06 120 THR A CA 1
ATOM 958 C C . THR A 1 120 ? 1.476 0.480 -13.364 1.00 97.06 120 THR A C 1
ATOM 960 O O . THR A 1 120 ? 2.568 0.840 -13.798 1.00 97.06 120 THR A O 1
ATOM 963 N N . THR A 1 121 ? 0.522 1.354 -13.030 1.00 95.56 121 THR A N 1
ATOM 964 C CA . THR A 1 121 ? 0.697 2.807 -13.194 1.00 95.56 121 THR A CA 1
ATOM 965 C C . THR A 1 121 ? 1.866 3.339 -12.360 1.00 95.56 121 THR A C 1
ATOM 967 O O . THR A 1 121 ? 2.651 4.161 -12.832 1.00 95.56 121 THR A O 1
ATOM 970 N N . ALA A 1 122 ? 2.034 2.855 -11.128 1.00 96.25 122 ALA A N 1
ATOM 971 C CA . ALA A 1 122 ? 3.149 3.265 -10.282 1.00 96.25 122 ALA A CA 1
ATOM 972 C C . ALA A 1 122 ? 4.510 2.765 -10.805 1.00 96.25 122 ALA A C 1
ATOM 974 O O . ALA A 1 122 ? 5.512 3.459 -10.646 1.00 96.25 122 ALA A O 1
ATOM 975 N N . ILE A 1 123 ? 4.562 1.586 -11.432 1.00 96.88 123 ILE A N 1
ATOM 976 C CA . ILE A 1 123 ? 5.767 1.021 -12.058 1.00 96.88 123 ILE A CA 1
ATOM 977 C C . ILE A 1 123 ? 6.169 1.844 -13.280 1.00 96.88 123 ILE A C 1
ATOM 979 O O . ILE A 1 123 ? 7.352 2.118 -13.468 1.00 96.88 123 ILE A O 1
ATOM 983 N N . GLU A 1 124 ? 5.203 2.284 -14.085 1.00 94.62 124 GLU A N 1
ATOM 984 C CA . GLU A 1 124 ? 5.458 3.186 -15.214 1.00 94.62 124 GLU A CA 1
ATOM 985 C C . GLU A 1 124 ? 6.054 4.519 -14.740 1.00 94.62 124 GLU A C 1
ATOM 987 O O . GLU A 1 124 ? 7.058 4.978 -15.287 1.00 94.62 124 GLU A O 1
ATOM 992 N N . ALA A 1 125 ? 5.508 5.104 -13.668 1.00 94.31 125 ALA A N 1
ATOM 993 C CA . ALA A 1 125 ? 6.069 6.309 -13.055 1.00 94.31 125 ALA A CA 1
ATOM 994 C C . ALA A 1 125 ? 7.475 6.071 -12.468 1.00 94.31 125 ALA A C 1
ATOM 996 O O . ALA A 1 125 ? 8.367 6.905 -12.633 1.00 94.31 125 ALA A O 1
ATOM 997 N N . LEU A 1 126 ? 7.695 4.917 -11.829 1.00 95.12 126 LEU A N 1
ATOM 998 C CA . LEU A 1 126 ? 8.999 4.511 -11.304 1.00 95.12 126 LEU A CA 1
ATOM 999 C C . LEU A 1 126 ? 10.045 4.368 -12.415 1.00 95.12 126 LEU A C 1
ATOM 1001 O O . LEU A 1 126 ? 11.189 4.776 -12.230 1.00 95.12 126 LEU A O 1
ATOM 1005 N N . HIS A 1 127 ? 9.667 3.801 -13.560 1.00 93.19 127 HIS A N 1
ATOM 1006 C CA . HIS A 1 127 ? 10.557 3.651 -14.706 1.00 93.19 127 HIS A CA 1
ATOM 1007 C C . HIS A 1 127 ? 11.072 5.014 -15.185 1.00 93.19 127 HIS A C 1
ATOM 1009 O O . HIS A 1 127 ? 12.283 5.208 -15.264 1.00 93.19 127 HIS A O 1
ATOM 1015 N N . ILE A 1 128 ? 10.169 5.984 -15.366 1.00 91.38 128 ILE A N 1
ATOM 1016 C CA . ILE A 1 128 ? 10.520 7.366 -15.730 1.00 91.38 128 ILE A CA 1
ATOM 1017 C C . ILE A 1 128 ? 11.418 8.005 -14.660 1.00 91.38 128 ILE A C 1
ATOM 1019 O O . ILE A 1 128 ? 12.405 8.663 -14.986 1.00 91.38 128 ILE A O 1
ATOM 1023 N N . HIS A 1 129 ? 11.103 7.801 -13.376 1.00 90.88 129 HIS A N 1
ATOM 1024 C CA . HIS A 1 129 ? 11.906 8.325 -12.270 1.00 90.88 129 HIS A CA 1
ATOM 1025 C C . HIS A 1 129 ? 13.347 7.794 -12.299 1.00 90.88 129 HIS A C 1
ATOM 1027 O O . HIS A 1 129 ? 14.293 8.574 -12.185 1.00 90.88 129 HIS A O 1
ATOM 1033 N N . ILE A 1 130 ? 13.526 6.484 -12.497 1.00 89.88 130 ILE A N 1
ATOM 1034 C CA . ILE A 1 130 ? 14.854 5.862 -12.572 1.00 89.88 130 ILE A CA 1
ATOM 1035 C C . ILE A 1 130 ? 15.622 6.361 -13.796 1.00 89.88 130 ILE A C 1
ATOM 1037 O O . ILE A 1 130 ? 16.796 6.704 -13.654 1.00 89.88 130 ILE A O 1
ATOM 1041 N N . GLU A 1 131 ? 14.984 6.440 -14.966 1.00 87.31 131 GLU A N 1
ATOM 1042 C CA . GLU A 1 131 ? 15.623 6.980 -16.171 1.00 87.31 131 GLU A CA 1
ATOM 1043 C C . GLU A 1 131 ? 16.099 8.418 -15.933 1.00 87.31 131 GLU A C 1
ATOM 1045 O O . GLU A 1 131 ? 17.270 8.721 -16.150 1.00 87.31 131 GLU A O 1
ATOM 1050 N N . HIS A 1 132 ? 15.249 9.290 -15.384 1.00 83.56 132 HIS A N 1
ATOM 1051 C CA . HIS A 1 132 ? 15.632 10.665 -15.047 1.00 83.56 132 HIS A CA 1
ATOM 1052 C C . HIS A 1 132 ? 16.817 10.734 -14.073 1.00 83.56 132 HIS A C 1
ATOM 1054 O O . HIS A 1 132 ? 17.726 11.539 -14.277 1.00 83.56 132 HIS A O 1
ATOM 1060 N N . CYS A 1 133 ? 16.853 9.890 -13.039 1.00 79.19 133 CYS A N 1
ATOM 1061 C CA . CYS A 1 133 ? 17.981 9.841 -12.106 1.00 79.19 133 CYS A CA 1
ATOM 1062 C C . CYS A 1 133 ? 19.281 9.336 -12.754 1.00 79.19 133 CYS A C 1
ATOM 1064 O O . CYS A 1 133 ? 20.358 9.775 -12.354 1.00 79.19 133 CYS A O 1
ATOM 1066 N N . GLN A 1 134 ? 19.207 8.461 -13.762 1.00 64.88 134 GLN A N 1
ATOM 1067 C CA . GLN A 1 134 ? 20.381 7.969 -14.495 1.00 64.88 134 GLN A CA 1
ATOM 1068 C C . GLN A 1 134 ? 21.018 9.033 -15.401 1.00 64.88 134 GLN A C 1
ATOM 1070 O O . GLN A 1 134 ? 22.218 8.963 -15.649 1.00 64.88 134 GLN A O 1
ATOM 1075 N N . TYR A 1 135 ? 20.257 10.032 -15.861 1.00 57.62 135 TYR A N 1
ATOM 1076 C CA . TYR A 1 135 ? 20.771 11.129 -16.697 1.00 57.62 135 TYR A CA 1
ATOM 1077 C C . TYR A 1 135 ? 21.331 12.325 -15.907 1.00 57.62 135 TYR A C 1
ATOM 1079 O O . TYR A 1 135 ? 21.859 13.259 -16.510 1.00 57.62 135 TYR A O 1
ATOM 1087 N N . ILE A 1 136 ? 21.213 12.318 -14.577 1.00 54.34 136 ILE A N 1
ATOM 1088 C CA . ILE A 1 136 ? 21.714 13.382 -13.686 1.00 54.34 136 ILE A CA 1
ATOM 1089 C C . ILE A 1 136 ? 23.030 12.959 -12.987 1.00 54.34 136 ILE A C 1
ATOM 1091 O O . ILE A 1 136 ? 23.635 13.764 -12.278 1.00 54.34 136 ILE A O 1
ATOM 1095 N N . ALA A 1 137 ? 23.496 11.722 -13.208 1.00 46.69 137 ALA A N 1
ATOM 1096 C CA . ALA A 1 137 ? 24.720 11.156 -12.631 1.00 46.69 137 ALA A CA 1
ATOM 1097 C C . ALA A 1 137 ? 25.947 11.282 -13.550 1.00 46.69 137 ALA A C 1
ATOM 1099 O O . ALA A 1 137 ? 25.802 11.086 -14.778 1.00 46.69 137 ALA A O 1
#

Foldseek 3Di:
DDPPAQDDPQALLLLVVCCVVVVHDSQVSQQVVQVVVCVVQVVVVHHHDGDPCSSVNNVDDLPDADQPFPCSRCSSNSRNVCQVLCVVVVNGGLVSLLPDALVVCVVSPDDDPVVSVSSRVSSPVSNVVVVVVVVVD